Protein AF-A0A963GY89-F1 (afdb_monomer_lite)

Sequence (73 aa):
MLNILLFLLGTIGVFGINLANVQIVQADSFRNPLHDSAAIAQGNAFRAQADNPSAVFYNPGGIVGLPPPGQFF

pLDDT: mean 77.39, std 10.65, range [57.75, 95.38]

Radius of gyration: 25.54 Å; chains: 1; bounding box: 42×19×75 Å

Foldseek 3Di:
DVVVVVVVVVVVVVVVVVVVPDDPDDDDDPDPLCQDPVCVVVVVCLQADQDDPCSCVSHVVSVVVHDDPPPPD

Secondary structure (DSSP, 8-state):
-HHHHHHHHHHHHHHHHHHH---------S--S---HHHHHTTT--SS--SSGGGGGT-GGGGGGSPPTT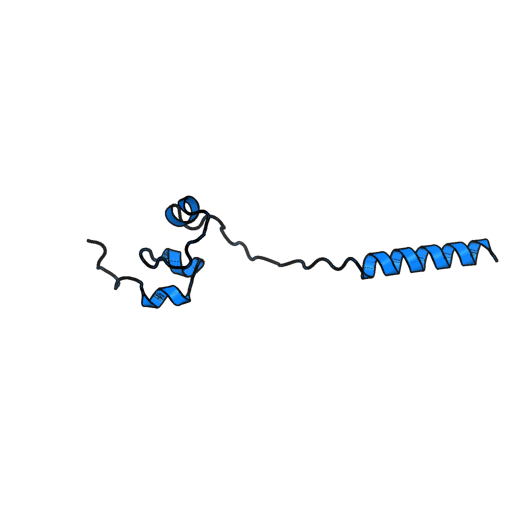---

Structure (mmCIF, N/CA/C/O backbone):
data_AF-A0A963GY89-F1
#
_entry.id   AF-A0A963GY89-F1
#
loop_
_atom_site.group_PDB
_atom_site.id
_atom_site.type_symbol
_atom_site.label_atom_id
_atom_site.label_alt_id
_atom_site.label_comp_id
_atom_site.label_asym_id
_atom_site.label_entity_id
_atom_site.label_seq_id
_atom_site.pdbx_PDB_ins_code
_atom_site.Cartn_x
_atom_site.Cartn_y
_atom_site.Cartn_z
_atom_site.occupancy
_atom_site.B_iso_or_equiv
_atom_site.auth_seq_id
_atom_site.auth_comp_id
_atom_site.auth_asym_id
_atom_site.auth_atom_id
_atom_site.pdbx_PDB_model_num
ATOM 1 N N . MET A 1 1 ? 20.763 -3.956 -45.451 1.00 81.06 1 MET A N 1
ATOM 2 C CA . MET A 1 1 ? 21.363 -4.374 -44.161 1.00 81.06 1 MET A CA 1
ATOM 3 C C . MET A 1 1 ? 21.264 -3.282 -43.092 1.00 81.06 1 MET A C 1
ATOM 5 O O . MET A 1 1 ? 20.808 -3.591 -42.003 1.00 81.06 1 MET A O 1
ATOM 9 N N . LEU A 1 2 ? 21.575 -2.014 -43.398 1.00 90.38 2 LEU A N 1
ATOM 10 C CA . LEU A 1 2 ? 21.500 -0.895 -42.438 1.00 90.38 2 LEU A CA 1
ATOM 11 C C . LEU A 1 2 ? 20.108 -0.681 -41.797 1.00 90.38 2 LEU A C 1
ATOM 13 O O . LEU A 1 2 ? 20.011 -0.518 -40.587 1.00 90.38 2 LEU A O 1
ATOM 17 N N . ASN A 1 3 ? 19.027 -0.767 -42.579 1.00 93.06 3 ASN A N 1
ATOM 18 C CA . ASN A 1 3 ? 17.655 -0.575 -42.072 1.00 93.06 3 ASN A CA 1
ATOM 19 C C . ASN A 1 3 ? 17.230 -1.644 -41.050 1.00 93.06 3 ASN A C 1
ATOM 21 O O . ASN A 1 3 ? 16.511 -1.349 -40.102 1.00 93.06 3 ASN A O 1
ATOM 25 N N . ILE A 1 4 ? 17.708 -2.879 -41.227 1.00 93.50 4 ILE A N 1
ATOM 26 C CA . ILE A 1 4 ? 17.447 -3.990 -40.300 1.00 93.50 4 ILE A CA 1
ATOM 27 C C . ILE A 1 4 ? 18.196 -3.758 -38.985 1.00 93.50 4 ILE A C 1
ATOM 29 O O . ILE A 1 4 ? 17.640 -3.974 -37.914 1.00 93.50 4 ILE A O 1
ATOM 33 N N . LEU A 1 5 ? 19.434 -3.261 -39.054 1.00 91.12 5 LEU A N 1
ATOM 34 C CA . LEU A 1 5 ? 20.233 -2.959 -37.868 1.00 91.12 5 LEU A CA 1
ATOM 35 C C . LEU A 1 5 ? 19.613 -1.826 -37.032 1.00 91.12 5 LEU A C 1
ATOM 37 O O . LEU A 1 5 ? 19.522 -1.941 -35.814 1.00 91.12 5 LEU A O 1
ATOM 41 N N . LEU A 1 6 ? 19.136 -0.766 -37.690 1.00 92.62 6 LEU A N 1
ATOM 42 C CA . LEU A 1 6 ? 18.443 0.349 -37.035 1.00 92.62 6 LEU A CA 1
ATOM 43 C C . LEU A 1 6 ? 17.149 -0.102 -36.347 1.00 92.62 6 LEU A C 1
ATOM 45 O O . LEU A 1 6 ? 16.877 0.301 -35.218 1.00 92.62 6 LEU A O 1
ATOM 49 N N . PHE A 1 7 ? 16.383 -0.975 -37.002 1.00 93.69 7 PHE A N 1
ATOM 50 C CA . PHE A 1 7 ? 15.170 -1.549 -36.427 1.00 93.69 7 PHE A CA 1
ATOM 51 C C . PHE A 1 7 ? 15.462 -2.370 -35.162 1.00 93.69 7 PHE A C 1
ATOM 53 O O . PHE A 1 7 ? 14.791 -2.188 -34.149 1.00 93.69 7 PHE A O 1
ATOM 60 N N . LEU A 1 8 ? 16.494 -3.222 -35.194 1.00 95.38 8 LEU A N 1
ATOM 61 C CA . LEU A 1 8 ? 16.891 -4.049 -34.049 1.00 95.38 8 LEU A CA 1
ATOM 62 C C . LEU A 1 8 ? 17.398 -3.217 -32.865 1.00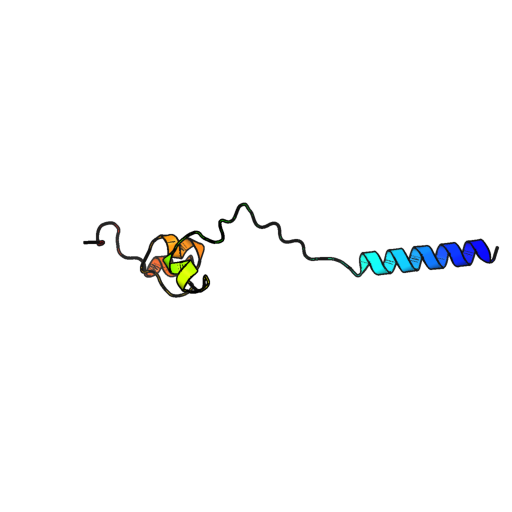 95.38 8 LEU A C 1
ATOM 64 O O . LEU A 1 8 ? 17.061 -3.499 -31.719 1.00 95.38 8 LEU A O 1
ATOM 68 N N . LEU A 1 9 ? 18.181 -2.167 -33.122 1.00 94.44 9 LEU A N 1
ATOM 69 C CA . LEU A 1 9 ? 18.645 -1.265 -32.065 1.00 94.44 9 LEU A CA 1
ATOM 70 C C . LEU A 1 9 ? 17.481 -0.501 -31.422 1.00 94.44 9 LEU A C 1
A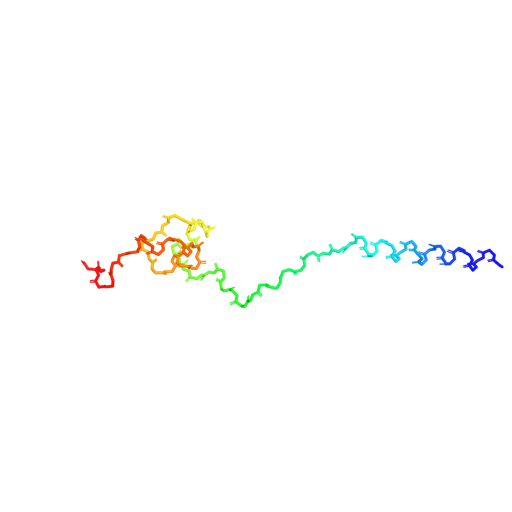TOM 72 O O . LEU A 1 9 ? 17.439 -0.361 -30.200 1.00 94.44 9 LEU A O 1
ATOM 76 N N . GLY A 1 10 ? 16.512 -0.058 -32.228 1.00 94.06 10 GLY A N 1
ATOM 77 C CA . GLY A 1 10 ? 15.310 0.613 -31.739 1.00 94.06 10 GLY A CA 1
ATOM 78 C C . GLY A 1 10 ? 14.460 -0.283 -30.836 1.00 94.06 10 GLY A C 1
ATOM 79 O O . GLY A 1 10 ? 14.060 0.141 -29.753 1.00 94.06 10 GLY A O 1
ATOM 80 N N . THR A 1 11 ? 14.224 -1.537 -31.232 1.00 93.31 11 THR A N 1
ATOM 81 C CA . THR A 1 11 ? 13.422 -2.474 -30.430 1.00 93.31 11 THR A CA 1
ATOM 82 C C . THR A 1 11 ? 14.118 -2.883 -29.136 1.00 93.31 11 THR A C 1
ATOM 84 O O . THR A 1 11 ? 13.464 -2.918 -28.096 1.00 93.31 11 THR A O 1
ATOM 87 N N . ILE A 1 12 ? 15.435 -3.113 -29.157 1.00 95.12 12 ILE A N 1
ATOM 88 C CA . ILE A 1 12 ? 16.221 -3.393 -27.943 1.00 95.12 12 ILE A CA 1
ATOM 89 C C . ILE A 1 12 ? 16.180 -2.198 -26.983 1.00 95.12 12 ILE A C 1
ATOM 91 O O . ILE A 1 12 ? 15.985 -2.385 -25.782 1.00 95.12 12 ILE A O 1
ATOM 95 N N . GLY A 1 13 ? 16.310 -0.974 -27.502 1.00 93.69 13 GLY A N 1
ATOM 96 C CA . GLY A 1 13 ? 16.223 0.245 -26.697 1.00 93.69 13 GLY A CA 1
ATOM 97 C C . GLY A 1 13 ? 14.861 0.401 -26.020 1.00 93.69 13 GLY A C 1
ATOM 98 O O . GLY A 1 13 ? 14.790 0.596 -24.808 1.00 93.69 13 GLY A O 1
ATOM 99 N N . VAL A 1 14 ? 13.771 0.241 -26.776 1.00 94.00 14 VAL A N 1
ATOM 100 C CA . VAL A 1 14 ? 12.405 0.299 -26.230 1.00 94.00 14 VAL A CA 1
ATOM 101 C C . VAL A 1 14 ? 12.176 -0.808 -25.202 1.00 94.00 14 VAL A C 1
ATOM 103 O O . VAL A 1 14 ? 11.614 -0.550 -24.138 1.00 94.00 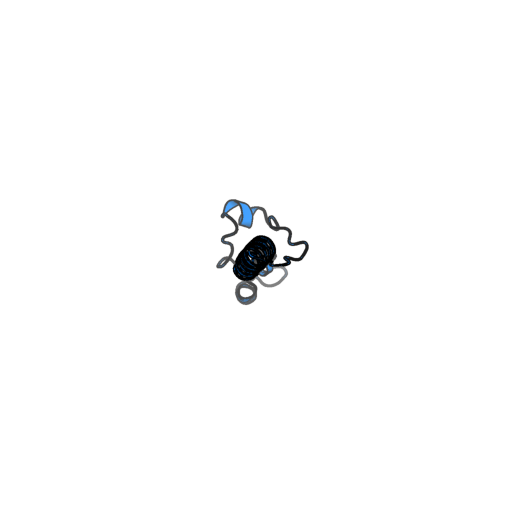14 VAL A O 1
ATOM 106 N N . PHE A 1 15 ? 12.639 -2.027 -25.473 1.00 92.06 15 PHE A N 1
ATOM 107 C CA . PHE A 1 15 ? 12.532 -3.142 -24.535 1.00 92.06 15 PHE A CA 1
ATOM 108 C C . PHE A 1 15 ? 13.269 -2.857 -23.218 1.00 92.06 15 PHE A C 1
ATOM 110 O O . PHE A 1 15 ? 12.689 -3.019 -22.145 1.00 92.06 15 PHE A O 1
ATOM 117 N N . GLY A 1 16 ? 14.504 -2.350 -23.289 1.00 92.44 16 GLY A N 1
ATOM 118 C CA . GLY A 1 16 ? 15.285 -1.968 -22.110 1.00 92.44 16 GLY A CA 1
ATOM 119 C C . GLY A 1 16 ? 14.613 -0.875 -21.274 1.00 92.44 16 GLY A C 1
ATOM 120 O O . GLY A 1 16 ? 14.577 -0.973 -20.049 1.00 92.44 16 GLY A O 1
ATOM 121 N N . ILE A 1 17 ? 14.007 0.125 -21.924 1.00 92.44 17 ILE A N 1
ATOM 122 C CA . ILE A 1 17 ? 13.247 1.181 -21.239 1.00 92.44 17 ILE A CA 1
ATOM 123 C C . ILE A 1 17 ? 12.038 0.594 -20.502 1.00 92.44 17 ILE A C 1
ATOM 125 O O . ILE A 1 17 ? 11.795 0.950 -19.352 1.00 92.44 17 ILE A O 1
ATOM 129 N N . ASN A 1 18 ? 11.289 -0.324 -21.115 1.00 89.62 18 ASN A N 1
ATOM 130 C CA . ASN A 1 18 ? 10.133 -0.945 -20.460 1.00 89.62 18 ASN A CA 1
ATOM 131 C C . ASN A 1 18 ? 10.546 -1.800 -19.251 1.00 89.62 18 ASN A C 1
ATOM 133 O O . ASN A 1 18 ? 9.884 -1.749 -18.218 1.00 89.62 18 ASN A O 1
ATOM 137 N N . LEU A 1 19 ? 11.672 -2.515 -19.337 1.00 87.56 19 LEU A N 1
ATOM 138 C CA . LEU A 1 19 ? 12.226 -3.277 -18.212 1.00 87.56 19 LEU A CA 1
ATOM 139 C C . LEU A 1 19 ? 12.687 -2.388 -17.053 1.00 87.56 19 LEU A C 1
ATOM 141 O O . LEU A 1 19 ? 12.596 -2.802 -15.904 1.00 87.56 19 LEU A O 1
ATOM 145 N N . ALA A 1 20 ? 13.171 -1.178 -17.330 1.00 89.69 20 ALA A N 1
ATOM 146 C CA . ALA A 1 20 ? 13.575 -0.236 -16.288 1.00 89.69 20 ALA A CA 1
ATOM 147 C C . ALA A 1 20 ? 12.378 0.422 -15.571 1.00 89.69 20 ALA A C 1
ATOM 149 O O . ALA A 1 20 ? 12.532 0.937 -14.467 1.00 89.69 20 ALA A O 1
ATOM 150 N N . ASN A 1 21 ? 11.181 0.386 -16.166 1.00 87.69 21 ASN A N 1
ATOM 151 C CA . ASN A 1 21 ? 9.959 0.979 -15.618 1.00 87.69 21 ASN A CA 1
ATOM 152 C C . ASN A 1 21 ? 9.129 -0.029 -14.802 1.00 87.69 21 ASN A C 1
ATOM 154 O O . ASN A 1 21 ? 7.906 -0.094 -14.929 1.00 87.69 21 ASN A O 1
ATOM 158 N N . VAL A 1 22 ? 9.774 -0.815 -13.933 1.00 82.44 22 VAL A N 1
ATOM 159 C CA . VAL A 1 22 ? 9.050 -1.687 -12.994 1.00 82.44 22 VAL A CA 1
ATOM 160 C C . VAL A 1 22 ? 8.296 -0.816 -11.991 1.00 82.44 22 VAL A C 1
ATOM 162 O O . VAL A 1 22 ? 8.896 -0.144 -11.156 1.00 82.44 22 VAL A O 1
ATOM 165 N N . GLN A 1 23 ? 6.968 -0.820 -12.071 1.00 85.38 23 GLN A N 1
ATOM 166 C CA . GLN A 1 23 ? 6.113 -0.205 -11.061 1.00 85.38 23 GLN A CA 1
ATOM 167 C C . GLN A 1 23 ? 5.852 -1.214 -9.941 1.00 85.38 23 GLN A C 1
ATOM 169 O O . GLN A 1 23 ? 5.487 -2.361 -10.203 1.00 85.38 23 GLN A O 1
ATOM 174 N N . ILE A 1 24 ? 6.016 -0.790 -8.686 1.00 80.06 24 ILE A N 1
ATOM 175 C CA . ILE A 1 24 ? 5.592 -1.590 -7.534 1.00 80.06 24 ILE A CA 1
ATOM 176 C C . ILE A 1 24 ? 4.065 -1.520 -7.476 1.00 80.06 24 ILE A C 1
ATOM 178 O O . ILE A 1 24 ? 3.495 -0.527 -7.032 1.00 80.06 24 ILE A O 1
ATOM 182 N N . VAL A 1 25 ? 3.398 -2.574 -7.943 1.00 79.31 25 VAL A N 1
ATOM 183 C CA . VAL A 1 25 ? 1.955 -2.744 -7.761 1.00 79.31 25 VAL A CA 1
ATOM 184 C C . VAL A 1 25 ? 1.735 -3.440 -6.424 1.00 79.31 25 VAL A C 1
ATOM 186 O O . VAL A 1 25 ? 2.076 -4.610 -6.256 1.00 79.31 25 VAL A O 1
ATOM 189 N N . GLN A 1 26 ? 1.173 -2.716 -5.461 1.00 77.56 26 GLN A N 1
ATOM 190 C CA . GLN A 1 26 ? 0.697 -3.300 -4.212 1.00 77.56 26 GLN A CA 1
ATOM 191 C C . GLN A 1 26 ? -0.768 -3.682 -4.405 1.00 77.56 26 GLN A C 1
ATOM 193 O O . GLN A 1 26 ? -1.613 -2.818 -4.631 1.00 77.56 26 GLN A O 1
ATOM 198 N N . ALA A 1 27 ? -1.071 -4.977 -4.333 1.00 69.44 27 ALA A N 1
ATOM 199 C CA . ALA A 1 27 ? -2.447 -5.422 -4.182 1.00 69.44 27 ALA A CA 1
ATOM 200 C C . ALA A 1 27 ? -2.869 -5.138 -2.735 1.00 69.44 27 ALA A C 1
ATOM 202 O O . ALA A 1 27 ? -2.513 -5.890 -1.828 1.00 69.44 27 ALA A O 1
ATOM 203 N N . ASP A 1 28 ? -3.584 -4.036 -2.507 1.00 66.44 28 ASP A N 1
ATOM 204 C CA . ASP A 1 28 ? -4.367 -3.914 -1.281 1.00 66.44 28 ASP A CA 1
ATOM 205 C C . ASP A 1 28 ? -5.591 -4.828 -1.439 1.00 66.44 28 ASP A C 1
ATOM 207 O O . ASP A 1 28 ? -6.183 -4.914 -2.519 1.00 66.44 28 ASP A O 1
ATOM 211 N N . SER A 1 29 ? -5.953 -5.560 -0.386 1.00 64.50 29 SER A N 1
ATOM 212 C CA . SER A 1 29 ? -7.226 -6.301 -0.376 1.00 64.50 29 SER A CA 1
ATOM 213 C C . SER A 1 29 ? -8.391 -5.295 -0.442 1.00 64.50 29 SER A C 1
ATOM 215 O O . SER A 1 29 ? -8.151 -4.093 -0.519 1.00 64.50 29 SER A O 1
ATOM 217 N N . PHE A 1 30 ? -9.663 -5.714 -0.401 1.00 69.25 30 PHE A N 1
ATOM 218 C CA . PHE A 1 30 ? -10.784 -4.767 -0.243 1.00 69.25 30 PHE A CA 1
ATOM 219 C C . PHE A 1 30 ? -10.711 -4.068 1.127 1.00 69.25 30 PHE A C 1
ATOM 221 O O . PHE A 1 30 ? -11.424 -4.405 2.070 1.00 69.25 30 PHE A O 1
ATOM 228 N N . ARG A 1 31 ? -9.786 -3.123 1.268 1.00 67.81 31 ARG A N 1
ATOM 229 C CA . ARG A 1 31 ? -9.524 -2.372 2.476 1.00 67.81 31 ARG A CA 1
ATOM 230 C C . ARG A 1 31 ? -10.486 -1.204 2.453 1.00 67.81 31 ARG A C 1
ATOM 232 O O . ARG A 1 31 ? -10.399 -0.357 1.571 1.00 67.81 31 ARG A O 1
ATOM 239 N N . ASN A 1 32 ? -11.421 -1.166 3.399 1.00 71.62 32 ASN A N 1
ATOM 240 C CA . ASN A 1 32 ? -12.215 0.036 3.613 1.00 71.62 32 ASN A CA 1
ATOM 241 C C . ASN A 1 32 ? -11.284 1.105 4.216 1.00 71.62 32 ASN A C 1
ATOM 243 O O . ASN A 1 32 ? -10.882 0.952 5.372 1.00 71.62 32 ASN A O 1
ATOM 247 N N . PRO A 1 33 ? -10.912 2.171 3.483 1.00 66.44 33 PRO A N 1
ATOM 248 C CA . PRO A 1 33 ? -10.010 3.194 4.010 1.00 66.44 33 PRO A CA 1
ATOM 249 C C . PRO A 1 33 ? -10.679 4.026 5.112 1.00 66.44 33 PRO A C 1
ATOM 251 O O . PRO A 1 33 ? -9.998 4.691 5.887 1.00 66.44 33 PRO A O 1
ATOM 254 N N . LEU A 1 34 ? -12.013 3.985 5.159 1.00 71.19 34 LEU A N 1
ATOM 255 C CA . LEU A 1 34 ? -12.900 4.775 5.999 1.00 71.19 34 LEU A CA 1
ATOM 256 C C . LEU A 1 34 ? -13.621 3.841 6.983 1.00 71.19 34 LEU A C 1
ATOM 258 O O . LEU A 1 34 ? -14.841 3.681 6.937 1.00 71.19 34 LEU A O 1
ATOM 262 N N . HIS A 1 35 ? -12.851 3.144 7.820 1.00 76.69 35 HIS A N 1
ATOM 263 C CA . HIS A 1 35 ? -13.398 2.141 8.739 1.00 76.69 35 HIS A CA 1
ATOM 264 C C . HIS A 1 35 ? -14.105 2.785 9.941 1.00 76.69 35 HIS A C 1
ATOM 266 O O . HIS A 1 35 ? -15.071 2.229 10.452 1.00 76.69 35 HIS A O 1
ATOM 272 N N . ASP A 1 36 ? -13.665 3.971 10.361 1.00 76.19 36 ASP A N 1
ATOM 273 C CA . ASP A 1 36 ? -14.194 4.647 11.540 1.00 76.19 36 ASP A CA 1
ATOM 274 C C . ASP A 1 36 ? -14.233 6.168 11.359 1.00 76.19 36 ASP A C 1
ATOM 276 O O . ASP A 1 36 ? -13.308 6.770 10.814 1.00 76.19 36 ASP A O 1
ATOM 280 N N . SER A 1 37 ? -15.314 6.806 11.810 1.00 78.44 37 SER A N 1
ATOM 281 C CA . SER A 1 37 ? -15.530 8.242 11.613 1.00 78.44 37 SER A CA 1
ATOM 282 C C . SER A 1 37 ? -14.581 9.110 12.440 1.00 78.44 37 SER A C 1
ATOM 284 O O . SER A 1 37 ? -14.157 10.161 11.951 1.00 78.44 37 SER A O 1
ATOM 286 N N . ALA A 1 38 ? -14.189 8.674 13.642 1.00 77.62 38 ALA A N 1
ATOM 287 C CA . ALA A 1 38 ? -13.195 9.380 14.444 1.00 77.62 38 ALA A CA 1
ATOM 288 C C . ALA A 1 38 ? -11.807 9.270 13.798 1.00 77.62 38 ALA A C 1
ATOM 290 O O . ALA A 1 38 ? -11.072 10.259 13.750 1.00 77.62 38 ALA A O 1
ATOM 291 N N . ALA A 1 39 ? -11.483 8.116 13.208 1.00 74.75 39 ALA A N 1
ATOM 292 C CA . ALA A 1 39 ? -10.248 7.943 12.450 1.00 74.75 39 ALA A CA 1
ATOM 293 C C . ALA A 1 39 ? -10.172 8.825 11.208 1.00 74.75 39 ALA A C 1
ATOM 295 O O . ALA A 1 39 ? -9.139 9.445 10.950 1.00 74.75 39 ALA A O 1
ATOM 296 N N . ILE A 1 40 ? -11.280 8.965 10.487 1.00 80.75 40 ILE A N 1
ATOM 297 C CA . ILE A 1 40 ? -11.369 9.857 9.328 1.00 80.75 40 ILE A CA 1
ATOM 298 C C . ILE A 1 40 ? -11.213 11.319 9.745 1.00 80.75 40 ILE A C 1
ATOM 300 O O . ILE A 1 40 ? -10.467 12.056 9.100 1.00 80.75 40 ILE A O 1
ATOM 304 N N . ALA A 1 41 ? -11.857 11.736 10.840 1.00 80.56 41 ALA A N 1
ATOM 305 C CA . ALA A 1 41 ? -11.753 13.101 11.362 1.00 80.56 41 ALA A CA 1
ATOM 306 C C . ALA A 1 41 ? -10.309 13.495 11.728 1.00 80.56 41 ALA A C 1
ATOM 308 O O . ALA A 1 41 ? -9.970 14.676 11.735 1.00 80.56 41 ALA A O 1
ATOM 309 N N . GLN A 1 42 ? -9.446 12.509 11.982 1.00 75.81 42 GLN A N 1
ATOM 310 C CA . GLN A 1 42 ? -8.026 12.685 12.288 1.00 75.81 42 GLN A CA 1
ATOM 311 C C . GLN A 1 42 ? -7.104 12.392 11.091 1.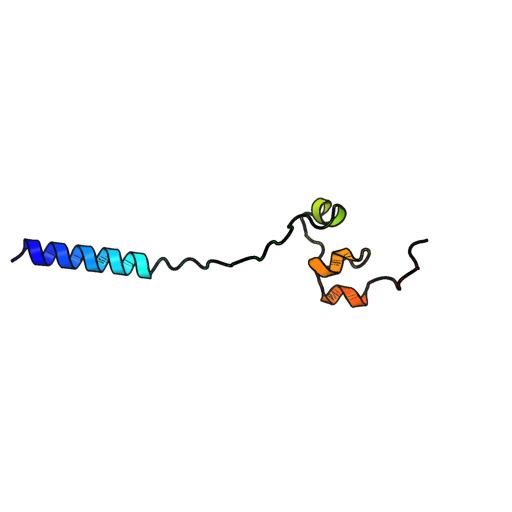00 75.81 42 GLN A C 1
ATOM 313 O O . GLN A 1 42 ? -5.896 12.233 11.259 1.00 75.81 42 GLN A O 1
ATOM 318 N N . GLY A 1 43 ? -7.645 12.280 9.874 1.00 76.38 43 GLY A N 1
ATOM 319 C CA . GLY A 1 43 ? -6.854 12.008 8.671 1.00 76.38 43 GLY A CA 1
ATOM 320 C C . GLY A 1 43 ? -6.263 10.596 8.627 1.00 76.38 43 GLY A C 1
ATOM 321 O O . GLY A 1 43 ? -5.177 10.401 8.089 1.00 76.38 43 GLY A O 1
ATOM 322 N N . ASN A 1 44 ? -6.954 9.608 9.205 1.00 69.31 44 ASN A N 1
ATOM 323 C CA . ASN A 1 44 ? -6.506 8.220 9.361 1.00 69.31 44 ASN A CA 1
ATOM 324 C C . ASN A 1 44 ? -5.235 8.048 10.218 1.00 69.31 44 ASN A C 1
ATOM 326 O O . ASN A 1 44 ? -4.607 6.988 10.194 1.00 69.31 44 ASN A O 1
ATOM 330 N N . ALA A 1 45 ? -4.864 9.054 11.017 1.00 65.38 45 ALA A N 1
ATOM 331 C CA . ALA A 1 45 ? -3.696 9.035 11.899 1.00 65.38 45 ALA A CA 1
ATOM 332 C C . ALA A 1 45 ? -3.957 8.336 13.255 1.00 65.38 45 ALA A C 1
ATOM 334 O O . ALA A 1 45 ? -3.447 8.758 14.289 1.00 65.38 45 ALA A O 1
ATOM 335 N N . PHE A 1 46 ? -4.710 7.231 13.259 1.00 64.75 46 PHE A N 1
ATOM 336 C CA . PHE A 1 46 ? -5.172 6.499 14.454 1.00 64.75 46 PHE A CA 1
ATOM 337 C C . PHE A 1 46 ? -4.109 5.568 15.068 1.00 64.75 46 PHE A C 1
ATOM 339 O O . PHE A 1 46 ? -4.374 4.439 15.478 1.00 64.75 46 PHE A O 1
ATOM 346 N N . ARG A 1 47 ? -2.843 5.997 15.070 1.00 59.62 47 ARG A N 1
ATOM 347 C CA . ARG A 1 47 ? -1.719 5.120 15.429 1.00 59.62 47 ARG A CA 1
ATOM 348 C C . ARG A 1 47 ? -1.478 5.017 16.935 1.00 59.62 47 ARG A C 1
ATOM 350 O O . ARG A 1 47 ? -0.794 4.092 17.349 1.00 59.62 47 ARG A O 1
ATOM 357 N N . ALA A 1 48 ? -1.986 5.945 17.746 1.00 61.59 48 ALA A N 1
ATOM 358 C CA . ALA A 1 48 ? -1.704 6.001 19.187 1.00 61.59 48 ALA A CA 1
ATOM 359 C C . ALA A 1 48 ? -2.955 6.045 20.081 1.00 61.59 48 ALA A C 1
ATOM 361 O O . ALA A 1 48 ? -2.815 5.983 21.300 1.00 61.59 48 ALA A O 1
ATOM 362 N N . GLN A 1 49 ? -4.158 6.130 19.508 1.00 62.28 49 GLN A N 1
ATOM 363 C CA . GLN A 1 49 ? -5.402 6.017 20.266 1.00 62.28 49 GLN A CA 1
ATOM 364 C C . GLN A 1 49 ? -5.878 4.563 20.310 1.00 62.28 49 GLN A C 1
ATOM 366 O O . GLN A 1 49 ? -5.895 3.874 19.294 1.00 62.28 49 GLN A O 1
ATOM 371 N N . ALA A 1 50 ? -6.246 4.110 21.505 1.00 63.16 50 ALA A N 1
ATOM 372 C CA . ALA A 1 50 ? -6.855 2.809 21.778 1.00 63.16 50 ALA A CA 1
ATOM 373 C C . ALA A 1 50 ? -8.171 2.999 22.558 1.00 63.16 50 ALA A C 1
ATOM 375 O O . ALA A 1 50 ? -8.527 2.221 23.432 1.00 63.16 50 ALA A O 1
ATOM 376 N N . ASP A 1 51 ? -8.873 4.094 22.290 1.00 69.31 51 ASP A N 1
ATOM 377 C CA . ASP A 1 51 ? -10.141 4.452 22.926 1.00 69.31 51 ASP A CA 1
ATOM 378 C C . ASP A 1 51 ? -11.347 3.756 22.278 1.00 69.31 51 ASP A C 1
ATOM 380 O O . ASP A 1 51 ? -12.398 3.640 22.908 1.00 69.31 51 ASP A O 1
ATOM 384 N N . ASN A 1 52 ? -11.196 3.240 21.051 1.00 72.75 52 ASN A N 1
ATOM 385 C CA . ASN A 1 52 ? -12.226 2.469 20.366 1.00 72.75 52 ASN A CA 1
ATOM 386 C C . ASN A 1 52 ? -11.691 1.139 19.780 1.00 72.75 52 ASN A C 1
ATOM 388 O O . ASN A 1 52 ? -10.508 1.028 19.447 1.00 72.75 52 ASN A O 1
ATOM 392 N N . PRO A 1 53 ? -12.554 0.123 19.579 1.00 70.62 53 PRO A N 1
ATOM 393 C CA . PRO A 1 53 ? -12.144 -1.173 19.025 1.00 70.62 53 PRO A CA 1
ATOM 394 C C . PRO A 1 53 ? -11.647 -1.129 17.569 1.00 70.62 53 PRO A C 1
ATOM 396 O O . PRO A 1 53 ? -10.905 -2.014 17.145 1.00 70.62 53 PRO A O 1
ATOM 399 N N . SER A 1 54 ? -12.035 -0.114 16.788 1.00 71.62 54 SER A N 1
ATOM 400 C CA . SER A 1 54 ? -11.588 0.051 15.396 1.00 71.62 54 SER A CA 1
ATOM 401 C C . SER A 1 54 ? -10.099 0.414 15.289 1.00 71.62 54 SER A C 1
ATOM 403 O O . SER A 1 54 ? -9.492 0.190 14.239 1.00 71.62 54 SER A O 1
ATOM 405 N N . ALA A 1 55 ? -9.472 0.872 16.383 1.00 73.44 55 ALA A N 1
ATOM 406 C CA . AL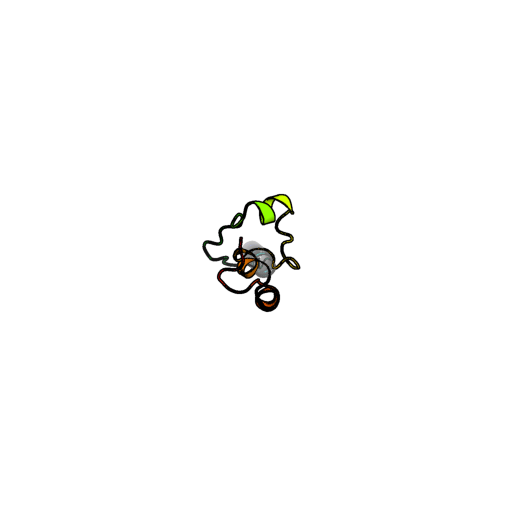A A 1 55 ? -8.041 1.167 16.466 1.00 73.44 55 ALA A CA 1
ATOM 407 C C . ALA A 1 55 ? -7.151 -0.013 16.038 1.00 73.44 55 ALA A C 1
ATOM 409 O O . ALA A 1 55 ? -6.064 0.201 15.503 1.00 73.44 55 ALA A O 1
ATOM 410 N N . VAL A 1 56 ? -7.628 -1.258 16.161 1.00 76.19 56 VAL A N 1
ATOM 411 C CA . VAL A 1 56 ? -6.927 -2.465 15.684 1.00 76.19 56 VAL A CA 1
ATOM 412 C C . VAL A 1 56 ? -6.612 -2.407 14.184 1.00 76.19 56 VAL A C 1
ATOM 414 O O . VAL A 1 56 ? -5.569 -2.897 13.752 1.00 76.19 56 VAL A O 1
ATOM 417 N N . PHE A 1 57 ? -7.470 -1.766 13.385 1.00 75.06 57 PHE A N 1
ATOM 418 C CA . PHE A 1 57 ? -7.283 -1.611 11.940 1.00 75.06 57 PHE A CA 1
ATOM 419 C C . PHE A 1 57 ? -6.165 -0.619 11.565 1.00 75.06 57 PHE A C 1
ATOM 421 O O . PHE A 1 57 ? -5.645 -0.662 10.445 1.00 75.06 57 PHE A O 1
ATOM 428 N N . TYR A 1 58 ? -5.789 0.264 12.496 1.00 74.38 58 TYR A N 1
ATOM 429 C CA . TYR A 1 58 ? -4.811 1.339 12.301 1.00 74.38 58 TYR A CA 1
ATOM 430 C C . TYR A 1 58 ? -3.501 1.100 13.078 1.00 74.38 58 TYR A C 1
ATOM 432 O O . TYR A 1 58 ? -2.419 1.403 12.570 1.00 74.38 58 TYR A O 1
ATOM 440 N N . ASN A 1 59 ? -3.577 0.514 14.278 1.00 75.88 59 ASN A N 1
ATOM 441 C CA . ASN A 1 59 ? -2.449 0.078 15.098 1.00 75.88 59 ASN A CA 1
ATOM 442 C C . ASN A 1 59 ? -2.798 -1.205 15.888 1.00 75.88 59 ASN A C 1
ATOM 444 O O . ASN A 1 59 ? -3.286 -1.122 17.017 1.00 75.88 59 ASN A O 1
ATOM 448 N N . PRO A 1 60 ? -2.478 -2.402 15.366 1.00 72.00 60 PRO A N 1
ATOM 449 C CA . PRO A 1 60 ? -2.730 -3.655 16.081 1.00 72.00 60 PRO A CA 1
ATOM 450 C C . PRO A 1 60 ? -1.938 -3.783 17.396 1.00 72.00 60 PRO A C 1
ATOM 452 O O . PRO A 1 60 ? -2.374 -4.485 18.303 1.00 72.00 60 PRO A O 1
ATOM 455 N N . GLY A 1 61 ? -0.814 -3.071 17.557 1.00 73.94 61 GLY A N 1
ATOM 456 C CA . GLY A 1 61 ? -0.090 -3.002 18.834 1.00 73.94 61 GLY A CA 1
ATOM 457 C C . GLY A 1 61 ? -0.828 -2.206 19.920 1.00 73.94 61 GLY A C 1
ATOM 458 O O . GLY A 1 61 ? -0.530 -2.356 21.101 1.00 73.94 61 GLY A O 1
ATOM 459 N N . GLY A 1 62 ? -1.818 -1.394 19.534 1.00 68.94 62 GLY A N 1
ATOM 460 C CA . GLY A 1 62 ? -2.662 -0.608 20.434 1.00 68.94 62 GLY A CA 1
ATOM 461 C C . GLY A 1 62 ? -3.688 -1.428 21.219 1.00 68.94 62 GLY A C 1
ATOM 462 O O . GLY A 1 62 ? -4.293 -0.890 22.138 1.00 68.94 62 GLY A O 1
ATOM 463 N N . ILE A 1 63 ? -3.852 -2.729 20.928 1.00 69.44 63 ILE A N 1
ATOM 464 C CA . ILE A 1 63 ? -4.781 -3.624 21.649 1.00 69.44 63 ILE A CA 1
ATOM 465 C C . ILE A 1 63 ? -4.525 -3.617 23.161 1.00 69.44 63 ILE A C 1
ATOM 467 O O . ILE A 1 63 ? -5.465 -3.698 23.944 1.00 69.44 63 ILE A O 1
ATOM 471 N N . VAL A 1 64 ? -3.265 -3.467 23.576 1.00 73.44 64 VAL A N 1
ATOM 472 C CA . VAL A 1 64 ? -2.874 -3.422 24.996 1.00 73.44 64 VAL A CA 1
ATOM 473 C C . VAL A 1 64 ? -3.483 -2.215 25.730 1.00 73.44 64 VAL A C 1
ATOM 475 O O . VAL A 1 64 ? -3.620 -2.254 26.948 1.00 73.44 64 VAL A O 1
ATOM 478 N N . GLY A 1 65 ? -3.866 -1.159 25.006 1.00 70.50 65 GLY A N 1
ATOM 479 C CA . GLY A 1 65 ? -4.498 0.039 25.559 1.00 70.50 65 GLY A CA 1
ATOM 480 C C . GLY A 1 65 ? -6.030 0.055 25.512 1.00 70.50 65 GLY A C 1
ATOM 481 O O . GLY A 1 65 ? -6.606 1.032 25.983 1.00 70.50 65 GLY A O 1
ATOM 482 N N . LEU A 1 66 ? -6.689 -0.970 24.951 1.00 71.69 66 LEU A N 1
ATOM 483 C CA . LEU A 1 66 ? -8.153 -1.011 24.844 1.00 71.69 66 LEU A CA 1
ATOM 484 C C . LEU A 1 66 ? -8.807 -1.258 26.220 1.00 71.69 66 LEU A C 1
ATOM 486 O O . LEU A 1 66 ? -8.330 -2.114 26.975 1.00 71.69 66 LEU A O 1
ATOM 490 N N . PRO A 1 67 ? -9.932 -0.589 26.544 1.00 71.31 67 PRO A N 1
ATOM 491 C CA . PRO A 1 67 ? -10.712 -0.897 27.737 1.00 71.31 67 PRO A CA 1
ATOM 492 C C . PRO A 1 67 ? -11.201 -2.356 27.736 1.00 71.31 67 PRO A C 1
ATOM 494 O O . PRO A 1 67 ? -11.524 -2.896 26.671 1.00 71.31 67 PRO A O 1
ATOM 497 N N . PRO A 1 68 ? -11.327 -3.003 28.911 1.00 75.31 68 PRO A N 1
ATOM 498 C CA . PRO A 1 68 ? -11.928 -4.325 29.008 1.00 75.31 68 PRO A CA 1
ATOM 499 C C . PRO A 1 68 ? -13.354 -4.340 28.436 1.00 75.31 68 PRO A C 1
ATOM 501 O O . PRO A 1 68 ? -14.093 -3.361 28.602 1.00 75.31 68 PRO A O 1
ATOM 504 N N . PRO A 1 69 ? -13.786 -5.451 27.810 1.00 72.81 69 PRO A N 1
ATOM 505 C CA . PRO A 1 69 ? -15.151 -5.582 27.317 1.00 72.81 69 PRO A CA 1
ATOM 506 C C . PRO A 1 69 ? -16.162 -5.293 28.436 1.00 72.81 69 PRO A C 1
ATOM 508 O O . PRO A 1 69 ? -16.139 -5.950 29.475 1.00 72.81 69 PRO A O 1
ATOM 511 N N . GLY A 1 70 ? -17.039 -4.307 28.224 1.00 69.75 70 GLY A N 1
ATOM 512 C CA . GLY A 1 70 ? -18.108 -3.952 29.167 1.00 69.75 70 GLY A CA 1
ATOM 513 C C . GLY A 1 70 ? -17.885 -2.694 30.017 1.00 69.75 70 GLY A C 1
ATOM 514 O O . GLY A 1 70 ? -18.725 -2.415 30.863 1.00 69.75 70 GLY A O 1
ATOM 515 N N . GLN A 1 71 ? -16.817 -1.918 29.794 1.00 63.91 71 GLN A N 1
ATOM 516 C CA . GLN A 1 71 ? -16.560 -0.656 30.520 1.00 63.91 71 GLN A CA 1
ATOM 517 C C . GLN A 1 71 ? -16.997 0.621 29.772 1.00 63.91 71 GLN A C 1
ATOM 519 O O . GLN A 1 71 ? -16.520 1.708 30.074 1.00 63.91 71 GLN A O 1
ATOM 524 N N . PHE A 1 72 ? -17.899 0.517 28.791 1.00 57.75 72 PHE A N 1
ATOM 525 C CA . PHE A 1 72 ? -18.368 1.665 27.995 1.00 57.75 72 PHE A CA 1
ATOM 526 C C . PHE A 1 72 ? -19.594 2.389 28.596 1.00 57.75 72 PHE A C 1
ATOM 528 O O . PHE A 1 72 ? -20.408 2.920 27.839 1.00 57.75 72 PHE A O 1
ATOM 535 N N . PHE A 1 73 ? -19.737 2.409 29.928 1.00 58.09 73 PHE A N 1
ATOM 536 C CA . PHE A 1 73 ? -20.788 3.149 30.642 1.00 58.09 73 PHE A CA 1
ATOM 537 C C . PHE A 1 73 ? -20.201 3.972 31.786 1.00 58.09 73 PHE A C 1
ATOM 539 O O . PHE A 1 73 ? -19.450 3.381 32.596 1.00 58.09 73 PHE A O 1
#